Protein AF-G7GJ72-F1 (afdb_monomer_lite)

pLDDT: mean 89.03, std 11.93, range [41.81, 98.38]

Sequence (132 aa):
MGETSAFDDAIYLLYGNIWHQGTIYQATAYAVPFLVAYAAGDNTPQQQRRSIIELLAFIGIASSFEAPEGYYAGSWGSTNVGPNTRAAIATSADRLRPMADDPELRPVIDALLRLPDNPEQAATALSALVDD

Secondary structure (DSSP, 8-state):
-PPPPHHHHHHHHHHHHHEETTEE-HHHHHHHHHHHHHHT-TTS-HHHHHHHHHHHHHHHHHTTSEEGGG-SSEEESSSSHHHHHHHHHHHTHHHHGGGGGSTTTHHHHHHHHHTTT-HHHHHHHHHHHH--

O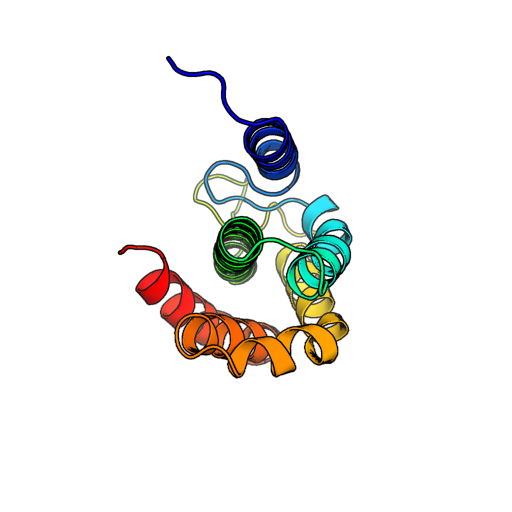rganism: NCBI:txid1075090

Foldseek 3Di:
DDDDPPLRVVCVVVCVQAPDPQEGEQCLLVCLLVLLVQLLDPPRDPVSNVVSLLSLLSLLLLLLDEDVCPPPHHYDDPPCSSQSNLVSLCVSLVSLVVVLVPVLSVQSSVLSNCCNPPSVVSSVSSCVSNVD

Structure (mmCIF, N/CA/C/O backbone):
data_AF-G7GJ72-F1
#
_entry.id   AF-G7GJ72-F1
#
loop_
_atom_site.group_PDB
_atom_site.id
_atom_site.type_symbol
_atom_site.label_atom_id
_atom_site.label_alt_id
_atom_site.label_comp_id
_atom_site.label_asym_id
_atom_site.label_entity_id
_atom_site.label_seq_id
_atom_site.pdbx_PDB_ins_code
_atom_site.Cartn_x
_atom_site.Cartn_y
_atom_site.Cartn_z
_atom_site.occupancy
_atom_site.B_iso_or_equiv
_atom_site.auth_seq_id
_atom_site.auth_comp_id
_atom_site.auth_asym_id
_atom_site.auth_atom_id
_atom_site.pdbx_PDB_model_num
ATOM 1 N N . MET A 1 1 ? 12.558 20.272 19.608 1.00 43.00 1 MET A N 1
ATOM 2 C CA . MET A 1 1 ? 12.100 19.067 18.891 1.00 43.00 1 MET A CA 1
ATOM 3 C C . MET A 1 1 ? 11.368 18.236 19.921 1.00 43.00 1 MET A C 1
ATOM 5 O O . MET A 1 1 ? 12.008 17.843 20.885 1.00 43.00 1 MET A O 1
ATOM 9 N N . GLY A 1 2 ? 10.038 18.161 19.835 1.00 49.31 2 GLY A N 1
ATOM 10 C CA . GLY A 1 2 ? 9.248 17.361 20.778 1.00 49.31 2 GLY A CA 1
ATOM 11 C C . GLY A 1 2 ? 9.538 15.877 20.574 1.00 49.31 2 GLY A C 1
ATOM 12 O O . GLY A 1 2 ? 9.892 15.494 19.461 1.00 49.31 2 GLY A O 1
ATOM 13 N N . GLU A 1 3 ? 9.436 15.080 21.636 1.00 51.03 3 GLU A N 1
ATOM 14 C CA . GLU A 1 3 ? 9.515 13.618 21.544 1.00 51.03 3 GLU A CA 1
ATOM 15 C C . GLU A 1 3 ? 8.489 13.129 20.516 1.00 51.03 3 GLU A C 1
ATOM 17 O O . GLU A 1 3 ? 7.287 13.352 20.685 1.00 51.03 3 GLU A O 1
ATOM 22 N N . THR A 1 4 ? 8.955 12.506 19.432 1.00 62.97 4 THR A N 1
ATOM 23 C CA . THR A 1 4 ? 8.082 11.718 18.563 1.00 62.97 4 THR A CA 1
ATOM 24 C C . THR A 1 4 ? 7.504 10.572 19.384 1.00 62.97 4 THR A C 1
ATOM 26 O O . THR A 1 4 ? 8.164 10.030 20.274 1.00 62.97 4 THR A O 1
ATOM 29 N N . SER A 1 5 ? 6.247 10.208 19.131 1.00 82.44 5 SER A N 1
ATOM 30 C CA . SER A 1 5 ? 5.680 9.055 19.821 1.00 82.44 5 SER A CA 1
ATOM 31 C C . SER A 1 5 ? 6.404 7.776 19.383 1.00 82.44 5 SER A C 1
ATOM 33 O O . SER A 1 5 ? 6.926 7.692 18.272 1.00 82.44 5 SER A O 1
ATOM 35 N N . ALA A 1 6 ? 6.378 6.733 20.218 1.00 85.31 6 ALA A N 1
ATOM 36 C CA . ALA A 1 6 ? 6.926 5.425 19.841 1.00 85.31 6 ALA A CA 1
ATOM 37 C C . ALA A 1 6 ? 6.303 4.868 18.541 1.00 85.31 6 ALA A C 1
ATOM 39 O O . ALA A 1 6 ? 6.930 4.068 17.851 1.00 85.31 6 ALA A O 1
ATOM 40 N N . PHE A 1 7 ? 5.078 5.291 18.203 1.00 85.06 7 PHE A N 1
ATOM 41 C CA . PHE A 1 7 ? 4.452 4.985 16.919 1.00 85.06 7 PHE A CA 1
ATOM 42 C C . PHE A 1 7 ? 5.140 5.728 15.775 1.00 85.06 7 PHE A C 1
ATOM 44 O O . PHE A 1 7 ? 5.520 5.092 14.801 1.00 85.06 7 PHE A O 1
ATOM 51 N N . ASP A 1 8 ? 5.342 7.039 15.904 1.00 82.69 8 ASP A N 1
ATOM 52 C CA . ASP A 1 8 ? 5.968 7.851 14.858 1.00 82.69 8 ASP A CA 1
ATOM 53 C C . ASP A 1 8 ? 7.390 7.362 14.551 1.00 82.69 8 ASP A C 1
ATOM 55 O O . ASP A 1 8 ? 7.756 7.229 13.386 1.00 82.69 8 ASP A O 1
ATOM 59 N N . ASP A 1 9 ? 8.160 6.997 15.582 1.00 85.38 9 ASP A N 1
ATOM 60 C CA . ASP A 1 9 ? 9.494 6.413 15.416 1.00 85.38 9 ASP A CA 1
ATOM 61 C C . ASP A 1 9 ? 9.432 5.037 14.729 1.00 85.38 9 ASP A C 1
ATOM 63 O O . ASP A 1 9 ? 10.212 4.753 13.816 1.00 85.38 9 ASP A O 1
ATOM 67 N N . ALA A 1 10 ? 8.493 4.172 15.131 1.00 85.56 10 ALA A N 1
ATOM 68 C CA . ALA A 1 10 ? 8.315 2.858 14.514 1.00 85.56 10 ALA A CA 1
ATOM 69 C C . ALA A 1 10 ? 7.895 2.970 13.043 1.00 85.56 10 ALA A C 1
ATOM 71 O O . ALA A 1 10 ? 8.400 2.229 12.199 1.00 85.56 10 ALA A O 1
ATOM 72 N N . ILE A 1 11 ? 7.004 3.911 12.730 1.00 82.69 11 ILE A N 1
ATOM 73 C CA . ILE A 1 11 ? 6.580 4.216 11.367 1.00 82.69 11 ILE A CA 1
ATOM 74 C C . ILE A 1 11 ? 7.741 4.772 10.561 1.00 82.69 11 ILE A C 1
ATOM 76 O O . ILE A 1 11 ? 7.996 4.259 9.479 1.00 82.69 11 ILE A O 1
ATOM 80 N N . TYR A 1 12 ? 8.494 5.734 11.089 1.00 82.19 12 TYR A N 1
ATOM 81 C CA . TYR A 1 12 ? 9.667 6.290 10.420 1.00 82.19 12 TYR A CA 1
ATOM 82 C C . TYR A 1 12 ? 10.702 5.205 10.078 1.00 82.19 12 TYR A C 1
ATOM 84 O O . TYR A 1 12 ? 11.187 5.126 8.945 1.00 82.19 12 TYR A O 1
ATOM 92 N N . LEU A 1 13 ? 11.000 4.318 11.033 1.00 84.81 13 LEU A N 1
ATOM 93 C CA . LEU A 1 13 ? 11.920 3.199 10.829 1.00 84.81 13 LEU A CA 1
ATOM 94 C C . LEU A 1 13 ? 11.375 2.173 9.830 1.00 84.81 13 LEU A C 1
ATOM 96 O O . LEU A 1 13 ? 12.129 1.683 8.988 1.00 84.81 13 LEU A O 1
ATOM 100 N N . LEU A 1 14 ? 10.083 1.841 9.896 1.00 82.44 14 LEU A N 1
ATOM 101 C CA . LEU A 1 14 ? 9.453 0.920 8.952 1.00 82.44 14 LEU A CA 1
ATOM 102 C C . LEU A 1 14 ? 9.449 1.504 7.537 1.00 82.44 14 LEU A C 1
ATOM 104 O O . LEU A 1 14 ? 9.878 0.811 6.615 1.00 82.44 14 LEU A O 1
ATOM 108 N N . TYR A 1 15 ? 9.040 2.772 7.387 1.00 80.19 15 TYR A N 1
ATOM 109 C CA . TYR A 1 15 ? 9.071 3.530 6.134 1.00 80.19 15 TYR A CA 1
ATOM 110 C C . TYR A 1 15 ? 10.444 3.384 5.491 1.00 80.19 15 TYR A C 1
ATOM 112 O O . TYR A 1 15 ? 10.533 2.799 4.420 1.00 80.19 15 TYR A O 1
ATOM 120 N N . GLY A 1 16 ? 11.522 3.762 6.186 1.00 77.94 16 GLY A N 1
ATOM 121 C CA . GLY A 1 16 ? 12.877 3.734 5.626 1.00 77.94 16 GLY A CA 1
ATOM 122 C C . GLY A 1 16 ? 13.350 2.375 5.086 1.00 77.94 16 GLY A C 1
ATOM 123 O O . GLY A 1 16 ? 14.265 2.344 4.267 1.00 77.94 16 GLY A O 1
ATOM 124 N N . ASN A 1 17 ? 12.728 1.262 5.494 1.00 80.38 17 ASN A N 1
ATOM 125 C CA . ASN A 1 17 ? 13.078 -0.088 5.039 1.00 80.38 17 ASN A CA 1
ATOM 126 C C . ASN A 1 17 ? 12.198 -0.627 3.895 1.00 80.38 17 ASN A C 1
ATOM 128 O O . ASN A 1 17 ? 12.598 -1.581 3.225 1.00 80.38 17 ASN A O 1
ATOM 132 N N . ILE A 1 18 ? 11.010 -0.059 3.664 1.00 85.38 18 ILE A N 1
ATOM 133 C CA . ILE A 1 18 ? 10.071 -0.531 2.626 1.00 85.38 18 ILE A CA 1
ATOM 134 C C . ILE A 1 18 ? 9.766 0.532 1.566 1.00 85.38 18 ILE A C 1
ATOM 136 O O . ILE A 1 18 ? 9.454 0.195 0.431 1.00 85.38 18 ILE A O 1
ATOM 140 N N . TRP A 1 19 ? 9.908 1.810 1.901 1.00 84.56 19 TRP A N 1
ATOM 141 C CA . TRP A 1 19 ? 9.694 2.943 1.014 1.00 84.56 19 TRP A CA 1
ATOM 142 C C . TRP A 1 19 ? 10.679 4.062 1.371 1.00 84.56 19 TRP A C 1
ATOM 144 O O . TRP A 1 19 ? 10.620 4.643 2.451 1.00 84.56 19 TRP A O 1
ATOM 154 N N . HIS A 1 20 ? 11.603 4.389 0.472 1.00 80.25 20 HIS A N 1
ATOM 155 C CA . HIS A 1 20 ? 12.585 5.444 0.721 1.00 80.25 20 HIS A CA 1
ATOM 156 C C . HIS A 1 20 ? 12.676 6.384 -0.475 1.00 80.25 20 HIS A C 1
ATOM 158 O O . HIS A 1 20 ? 13.012 5.952 -1.577 1.00 80.25 20 HIS A O 1
ATOM 164 N N . GLN A 1 21 ? 12.387 7.671 -0.244 1.00 79.31 21 GLN A N 1
ATOM 165 C CA . GLN A 1 21 ? 12.404 8.730 -1.266 1.00 79.31 21 GLN A CA 1
ATOM 166 C C . GLN A 1 21 ? 11.577 8.374 -2.514 1.00 79.31 21 GLN A C 1
ATOM 168 O O . GLN A 1 21 ? 11.999 8.601 -3.645 1.00 79.31 21 GLN A O 1
ATOM 173 N N . GLY A 1 22 ? 10.399 7.778 -2.305 1.00 82.50 22 GLY A N 1
ATOM 174 C CA . GLY A 1 22 ? 9.507 7.373 -3.391 1.00 82.50 22 GLY A CA 1
ATOM 175 C C . GLY A 1 22 ? 9.773 5.980 -3.965 1.00 82.50 22 GLY A C 1
ATOM 176 O O . GLY A 1 22 ? 8.950 5.497 -4.739 1.00 82.50 22 GLY A O 1
ATOM 177 N N . THR A 1 23 ? 10.870 5.315 -3.593 1.00 88.38 23 THR A N 1
ATOM 178 C CA . THR A 1 23 ? 11.221 3.987 -4.117 1.00 88.38 23 THR A CA 1
ATOM 179 C C . THR A 1 23 ? 10.791 2.870 -3.166 1.00 88.38 23 THR A C 1
ATOM 181 O O . THR A 1 23 ? 11.127 2.916 -1.982 1.00 88.38 23 THR A O 1
ATOM 184 N N . ILE A 1 24 ? 10.102 1.842 -3.678 1.00 92.75 24 ILE A N 1
ATOM 185 C CA . ILE A 1 24 ? 9.754 0.619 -2.931 1.00 92.75 24 ILE A CA 1
ATOM 186 C C . ILE A 1 24 ? 10.695 -0.548 -3.246 1.00 92.75 24 ILE A C 1
ATOM 188 O O . ILE A 1 24 ? 11.177 -0.696 -4.371 1.00 92.75 24 ILE A O 1
ATOM 192 N N . TYR A 1 25 ? 10.896 -1.427 -2.261 1.00 90.00 25 TYR A N 1
ATOM 193 C CA . TYR A 1 25 ? 11.810 -2.578 -2.345 1.00 90.00 25 TYR A CA 1
ATOM 194 C C . TYR A 1 25 ? 11.082 -3.922 -2.223 1.00 90.00 25 TYR A C 1
ATOM 196 O O . TYR A 1 25 ? 9.901 -3.977 -1.888 1.00 90.00 25 TYR A O 1
ATOM 204 N N . GLN A 1 26 ? 11.789 -5.036 -2.441 1.00 90.38 26 GLN A N 1
ATOM 205 C CA . GLN A 1 26 ? 11.214 -6.390 -2.364 1.00 90.38 26 GLN A CA 1
ATOM 206 C C . GLN A 1 26 ? 10.488 -6.685 -1.038 1.00 90.38 26 GLN A C 1
ATOM 208 O O . GLN A 1 26 ? 9.470 -7.374 -1.043 1.00 90.38 26 GLN A O 1
ATOM 213 N N . ALA A 1 27 ? 10.966 -6.136 0.085 1.00 91.44 27 ALA A N 1
ATOM 214 C CA . ALA A 1 27 ? 10.342 -6.305 1.399 1.00 91.44 27 ALA A CA 1
ATOM 215 C C . ALA A 1 27 ? 8.921 -5.705 1.487 1.00 91.44 27 ALA A C 1
ATOM 217 O O . ALA A 1 27 ? 8.101 -6.179 2.271 1.00 91.44 27 ALA A O 1
ATOM 218 N N . THR A 1 28 ? 8.603 -4.710 0.654 1.00 94.44 28 THR A N 1
ATOM 219 C CA . THR A 1 28 ? 7.327 -3.972 0.680 1.00 94.44 28 THR A CA 1
ATOM 220 C C . THR A 1 28 ? 6.127 -4.881 0.483 1.00 94.44 28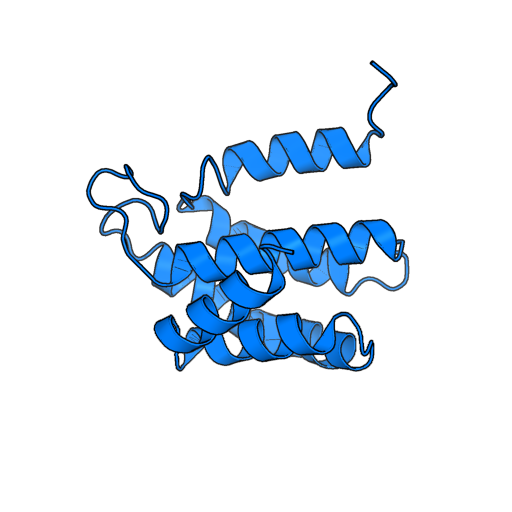 THR A C 1
ATOM 222 O O . THR A 1 28 ? 5.169 -4.805 1.247 1.00 94.44 28 THR A O 1
ATOM 225 N N . ALA A 1 29 ? 6.194 -5.797 -0.488 1.00 95.12 29 ALA A N 1
ATOM 226 C CA . ALA A 1 29 ? 5.098 -6.720 -0.772 1.00 95.12 29 ALA A CA 1
ATOM 227 C C . ALA A 1 29 ? 4.752 -7.602 0.442 1.00 95.12 29 ALA A C 1
ATOM 229 O O . ALA A 1 29 ? 3.589 -7.934 0.652 1.00 95.12 29 ALA A O 1
ATOM 230 N N . TYR A 1 30 ? 5.741 -7.933 1.277 1.00 94.31 30 TYR A N 1
ATOM 231 C CA . TYR A 1 30 ? 5.536 -8.707 2.503 1.00 94.31 30 TYR A CA 1
ATOM 232 C C . TYR A 1 30 ? 5.009 -7.858 3.667 1.00 94.31 30 TYR A C 1
ATOM 234 O O . TYR A 1 30 ? 4.322 -8.381 4.542 1.00 94.31 30 TYR A O 1
ATOM 242 N N . ALA A 1 31 ? 5.299 -6.554 3.677 1.00 95.62 31 ALA A N 1
ATOM 243 C CA . ALA A 1 31 ? 4.800 -5.627 4.690 1.00 95.62 31 ALA A CA 1
ATOM 244 C C . ALA A 1 31 ? 3.338 -5.212 4.449 1.00 95.62 31 ALA A C 1
ATOM 246 O O . ALA A 1 31 ? 2.601 -5.003 5.411 1.00 95.62 31 ALA A O 1
ATOM 247 N N . VAL A 1 32 ? 2.893 -5.131 3.187 1.00 97.44 32 VAL A N 1
ATOM 248 C CA . VAL A 1 32 ? 1.540 -4.664 2.822 1.00 97.44 32 VAL A CA 1
ATOM 249 C C . VAL A 1 32 ? 0.416 -5.380 3.591 1.00 97.44 32 VAL A C 1
ATOM 251 O O . VAL A 1 32 ? -0.403 -4.680 4.187 1.00 97.44 32 VAL A O 1
ATOM 254 N N . PRO A 1 33 ? 0.352 -6.725 3.671 1.00 98.12 33 PRO A N 1
ATOM 255 C CA . PRO A 1 33 ? -0.738 -7.389 4.387 1.00 98.12 33 PRO A CA 1
ATOM 256 C C . PRO A 1 33 ? -0.761 -7.062 5.885 1.00 98.12 33 PRO A C 1
ATOM 258 O O . PRO A 1 33 ? -1.837 -6.948 6.471 1.00 98.12 33 PRO A O 1
ATOM 261 N N . PHE A 1 34 ? 0.412 -6.877 6.503 1.00 96.06 34 PHE A N 1
ATOM 262 C CA . PHE A 1 34 ? 0.523 -6.457 7.901 1.00 96.06 34 PHE A CA 1
ATOM 263 C C . PHE A 1 34 ? 0.003 -5.029 8.097 1.00 96.06 34 PHE A C 1
ATOM 265 O O . PHE A 1 34 ? -0.808 -4.800 8.992 1.00 96.06 34 PHE A O 1
ATOM 272 N N . LEU A 1 35 ? 0.408 -4.092 7.234 1.00 96.56 35 LEU A N 1
ATOM 273 C CA . LEU A 1 35 ? -0.055 -2.702 7.267 1.00 96.56 35 LEU A CA 1
ATOM 274 C C . LEU A 1 35 ? -1.580 -2.621 7.122 1.00 96.56 35 LEU A C 1
ATOM 276 O O . LEU A 1 35 ? -2.246 -1.962 7.918 1.00 96.56 35 LEU A O 1
ATOM 280 N N . VAL A 1 36 ? -2.152 -3.354 6.161 1.00 98.38 36 VAL A N 1
ATOM 281 C CA . VAL A 1 36 ? -3.608 -3.401 5.974 1.00 98.38 36 VAL A CA 1
ATOM 282 C C . VAL A 1 36 ? -4.306 -4.014 7.188 1.00 98.38 36 VAL A C 1
ATOM 284 O O . VAL A 1 36 ? -5.317 -3.484 7.643 1.00 98.38 36 VAL A O 1
ATOM 287 N N . ALA A 1 37 ? -3.783 -5.115 7.737 1.00 97.88 37 ALA A N 1
ATOM 288 C CA . ALA A 1 37 ? -4.359 -5.740 8.925 1.00 97.88 37 ALA A CA 1
ATOM 289 C C . ALA A 1 37 ? -4.315 -4.811 10.147 1.00 97.88 37 ALA A C 1
ATOM 291 O O . ALA A 1 37 ? -5.274 -4.773 10.915 1.00 97.88 37 ALA A O 1
ATOM 292 N N . TYR A 1 38 ? -3.237 -4.041 10.304 1.00 96.50 38 TYR A N 1
ATOM 293 C CA . TYR A 1 38 ? -3.120 -3.041 11.355 1.00 96.50 38 TYR A CA 1
ATOM 294 C C . TYR A 1 38 ? -4.130 -1.902 11.161 1.00 96.50 38 TYR A C 1
ATOM 296 O O . TYR A 1 38 ? -4.855 -1.570 12.095 1.00 96.50 38 TYR A O 1
ATOM 304 N N . ALA A 1 39 ? -4.256 -1.340 9.955 1.00 97.00 39 ALA A N 1
ATOM 305 C CA . ALA A 1 39 ? -5.234 -0.284 9.670 1.00 97.00 39 ALA A CA 1
ATOM 306 C C . ALA A 1 39 ? -6.686 -0.739 9.909 1.00 97.00 39 ALA A C 1
ATOM 308 O O . ALA A 1 39 ? -7.489 0.013 10.466 1.00 97.00 39 ALA A O 1
ATOM 309 N N . ALA A 1 40 ? -7.001 -1.985 9.549 1.00 97.31 40 ALA A N 1
ATOM 310 C CA . ALA A 1 40 ? -8.321 -2.587 9.728 1.00 97.31 40 ALA A CA 1
ATOM 311 C C . ALA A 1 40 ? -8.627 -3.015 11.178 1.00 97.31 40 ALA A C 1
ATOM 313 O O . ALA A 1 40 ? -9.736 -3.461 11.455 1.00 97.31 40 ALA A O 1
ATOM 314 N N . GLY A 1 41 ? -7.667 -2.922 12.103 1.00 96.44 41 GLY A N 1
ATOM 315 C CA . GLY A 1 41 ? -7.875 -3.293 13.500 1.00 96.44 41 GLY A CA 1
ATOM 316 C C . GLY A 1 41 ? -8.836 -2.347 14.228 1.00 96.44 41 GLY A C 1
ATOM 317 O O . GLY A 1 41 ? -8.685 -1.124 14.162 1.00 96.44 41 GLY A O 1
ATOM 318 N N . ASP A 1 42 ? -9.775 -2.911 14.994 1.00 91.50 42 ASP A N 1
ATOM 319 C CA . ASP A 1 42 ? -10.748 -2.146 15.796 1.00 91.50 42 ASP A CA 1
ATOM 320 C C . ASP A 1 42 ? -10.072 -1.264 16.858 1.00 91.50 42 ASP A C 1
ATOM 322 O O . ASP A 1 42 ? -10.547 -0.178 17.183 1.00 91.50 42 ASP A O 1
ATOM 326 N N . ASN A 1 43 ? -8.925 -1.714 17.375 1.00 92.69 43 ASN A N 1
ATOM 327 C CA . ASN A 1 43 ? -8.154 -1.003 18.396 1.00 92.69 43 ASN A CA 1
ATOM 328 C C . ASN A 1 43 ? -7.160 0.011 17.815 1.00 92.69 43 ASN A C 1
ATOM 330 O O . ASN A 1 43 ? -6.416 0.625 18.579 1.00 92.69 43 ASN A O 1
ATOM 334 N N . THR A 1 44 ? -7.114 0.181 16.492 1.00 93.69 44 THR A N 1
ATOM 335 C CA . THR A 1 44 ? -6.204 1.131 15.851 1.00 93.69 44 THR A CA 1
ATOM 336 C C . THR A 1 44 ? -6.784 2.543 15.963 1.00 93.69 44 THR A C 1
ATOM 338 O O . THR A 1 44 ? -7.867 2.804 15.425 1.00 93.69 44 THR A O 1
ATOM 341 N N . PRO A 1 45 ? -6.100 3.478 16.649 1.00 94.31 45 PRO A N 1
ATOM 342 C CA . PRO A 1 45 ? -6.512 4.875 16.723 1.00 94.31 45 PRO A CA 1
ATOM 343 C C . PRO A 1 45 ? -6.691 5.485 15.330 1.00 94.31 45 PRO A C 1
ATOM 345 O O . PRO A 1 45 ? -5.879 5.247 14.436 1.00 94.31 45 PRO A O 1
ATOM 348 N N . GLN A 1 46 ? -7.709 6.335 15.158 1.00 91.25 46 GLN A N 1
ATOM 349 C CA . GLN A 1 46 ? -8.052 6.923 13.8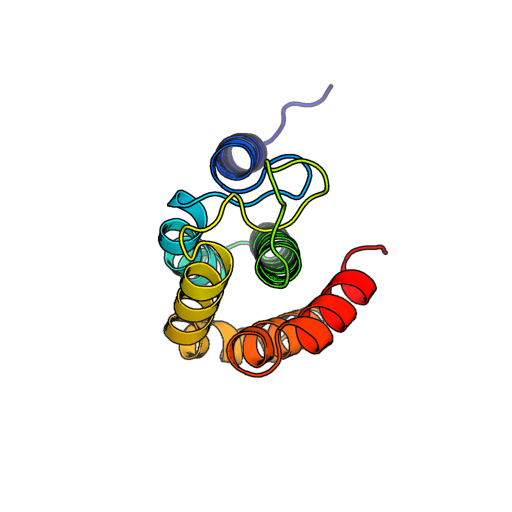55 1.00 91.25 46 GLN A CA 1
ATOM 350 C C . GLN A 1 46 ? -6.863 7.628 13.182 1.00 91.25 46 GLN A C 1
ATOM 352 O O . GLN A 1 46 ? -6.650 7.462 11.986 1.00 91.25 46 GLN A O 1
ATOM 357 N N . GLN A 1 47 ? -6.057 8.369 13.949 1.00 91.00 47 GLN A N 1
ATOM 358 C CA . GLN A 1 47 ? -4.881 9.062 13.412 1.00 91.00 47 GLN A CA 1
ATOM 359 C C . GLN A 1 47 ? -3.825 8.081 12.886 1.00 91.00 47 GLN A C 1
ATOM 361 O O . GLN A 1 47 ? -3.300 8.279 11.799 1.00 91.00 47 GLN A O 1
ATOM 366 N N . GLN A 1 48 ? -3.578 6.982 13.606 1.00 93.12 48 GLN A N 1
ATOM 367 C CA . GLN A 1 48 ? -2.637 5.944 13.178 1.00 93.12 48 GLN A CA 1
ATOM 368 C C . GLN A 1 48 ? -3.157 5.210 11.940 1.00 93.12 48 GLN A C 1
ATOM 370 O O . GLN A 1 48 ? -2.399 4.967 11.006 1.00 93.12 48 GLN A O 1
ATOM 375 N N . ARG A 1 49 ? -4.464 4.914 11.888 1.00 94.88 49 ARG A N 1
ATOM 376 C CA . ARG A 1 49 ? -5.114 4.345 10.699 1.00 94.88 49 ARG A CA 1
ATOM 377 C C . ARG A 1 49 ? -4.896 5.236 9.478 1.00 94.88 49 ARG A C 1
ATOM 379 O O . ARG A 1 49 ? -4.447 4.728 8.457 1.00 94.88 49 ARG A O 1
ATOM 386 N N . ARG A 1 50 ? -5.154 6.545 9.594 1.00 92.81 50 ARG A N 1
ATOM 387 C CA . ARG A 1 50 ? -4.924 7.516 8.510 1.00 92.81 50 ARG A CA 1
ATOM 388 C C . ARG A 1 50 ? -3.470 7.486 8.028 1.00 92.81 50 ARG A C 1
ATOM 390 O O . ARG A 1 50 ? -3.261 7.281 6.839 1.00 92.81 50 ARG A O 1
ATOM 397 N N . SER A 1 51 ? -2.490 7.553 8.933 1.00 91.06 51 SER A N 1
ATOM 398 C CA . SER A 1 51 ? -1.064 7.486 8.568 1.00 91.06 51 SER A CA 1
ATOM 399 C C . SER A 1 51 ? -0.682 6.188 7.845 1.00 91.06 51 SER A C 1
ATOM 401 O O . SER A 1 51 ? 0.121 6.199 6.918 1.00 91.06 51 SER A O 1
ATOM 403 N N . ILE A 1 52 ? -1.269 5.049 8.225 1.00 94.94 52 ILE A N 1
ATOM 404 C CA . ILE A 1 52 ? -1.023 3.778 7.528 1.00 94.94 52 ILE A CA 1
ATOM 405 C C . ILE A 1 52 ? -1.690 3.738 6.149 1.00 94.94 52 ILE A C 1
ATOM 407 O O . ILE A 1 52 ? -1.106 3.203 5.207 1.00 94.94 52 ILE A O 1
ATOM 411 N N . ILE A 1 53 ? -2.900 4.282 6.004 1.00 96.12 53 ILE A N 1
ATOM 412 C CA . ILE A 1 53 ? -3.568 4.372 4.698 1.00 96.12 53 ILE A CA 1
ATOM 413 C C . ILE A 1 53 ? -2.795 5.301 3.754 1.00 96.12 53 ILE A C 1
ATOM 415 O O . ILE A 1 53 ? -2.633 4.978 2.579 1.00 96.12 53 ILE A O 1
ATOM 419 N N . GLU A 1 54 ? -2.249 6.394 4.276 1.00 92.88 54 GLU A N 1
ATOM 420 C CA . GLU A 1 54 ? -1.373 7.305 3.542 1.00 92.88 54 GLU A CA 1
ATOM 421 C C . GLU A 1 54 ? -0.071 6.613 3.091 1.00 92.88 54 GLU A C 1
ATOM 423 O O . GLU A 1 54 ? 0.283 6.668 1.913 1.00 92.88 54 GLU A O 1
ATOM 428 N N . LEU A 1 55 ? 0.594 5.846 3.970 1.00 93.00 55 LEU A N 1
ATOM 429 C CA . LEU A 1 55 ? 1.724 4.985 3.578 1.00 93.00 55 LEU A CA 1
ATOM 430 C C . LEU A 1 55 ? 1.348 4.051 2.420 1.00 93.00 55 LEU A C 1
ATOM 432 O O . LEU A 1 55 ? 2.083 3.925 1.438 1.00 93.00 55 LEU A O 1
ATOM 436 N N . LEU A 1 56 ? 0.207 3.368 2.537 1.00 96.50 56 LEU A N 1
ATOM 437 C CA . LEU A 1 56 ? -0.267 2.441 1.512 1.00 96.50 56 LEU A CA 1
ATOM 438 C C . LEU A 1 56 ? -0.531 3.158 0.182 1.00 96.50 56 LEU A C 1
ATOM 440 O O . LEU A 1 56 ? -0.256 2.574 -0.866 1.00 96.50 56 LEU A O 1
ATOM 444 N N . ALA A 1 57 ? -0.994 4.411 0.205 1.00 96.00 57 ALA A N 1
ATOM 445 C CA . ALA A 1 57 ? -1.147 5.236 -0.990 1.00 96.00 57 ALA A CA 1
ATOM 446 C C . ALA A 1 57 ? 0.204 5.509 -1.671 1.00 96.00 57 ALA A C 1
ATOM 448 O O . ALA A 1 57 ? 0.342 5.232 -2.864 1.00 96.00 57 ALA A O 1
ATOM 449 N N . PHE A 1 58 ? 1.228 5.939 -0.924 1.00 94.06 58 PHE A N 1
ATOM 450 C CA . PHE A 1 58 ? 2.578 6.149 -1.469 1.00 94.06 58 PHE A CA 1
ATOM 451 C C . PHE A 1 58 ? 3.206 4.863 -2.024 1.00 94.06 58 PHE A C 1
ATOM 453 O O . PHE A 1 58 ? 3.809 4.877 -3.100 1.00 94.06 58 PHE A O 1
ATOM 460 N N . ILE A 1 59 ? 3.024 3.733 -1.333 1.00 95.25 59 ILE A N 1
ATOM 461 C CA . ILE A 1 59 ? 3.428 2.407 -1.824 1.00 95.25 59 ILE A CA 1
ATOM 462 C C . ILE A 1 59 ? 2.678 2.062 -3.117 1.00 95.25 59 ILE A C 1
ATOM 464 O O . ILE A 1 59 ? 3.276 1.553 -4.065 1.00 95.25 59 ILE A O 1
ATOM 468 N N . GLY A 1 60 ? 1.379 2.352 -3.167 1.00 96.00 60 GLY A N 1
ATOM 469 C CA . GLY A 1 60 ? 0.527 2.150 -4.330 1.00 96.00 60 GLY A CA 1
ATOM 470 C C . GLY A 1 60 ? 1.020 2.913 -5.557 1.00 96.00 60 GLY A C 1
ATOM 471 O O . GLY A 1 60 ? 1.221 2.301 -6.607 1.00 96.00 60 GLY A O 1
ATOM 472 N N . ILE A 1 61 ? 1.303 4.210 -5.400 1.00 94.75 61 ILE A N 1
ATOM 473 C CA . ILE A 1 61 ? 1.882 5.071 -6.443 1.00 94.75 61 ILE A CA 1
ATOM 474 C C . ILE A 1 61 ? 3.202 4.479 -6.939 1.00 94.75 61 ILE A C 1
ATOM 476 O O . ILE A 1 61 ? 3.342 4.195 -8.130 1.00 94.75 61 ILE A O 1
ATOM 480 N N . ALA A 1 62 ? 4.140 4.210 -6.026 1.00 93.19 62 ALA A N 1
ATOM 481 C CA . ALA A 1 62 ? 5.452 3.662 -6.362 1.00 93.19 62 ALA A CA 1
ATOM 482 C C . ALA A 1 62 ? 5.372 2.271 -7.011 1.00 93.19 62 ALA A C 1
ATOM 484 O O . ALA A 1 62 ? 6.245 1.882 -7.780 1.00 93.19 62 ALA A O 1
ATOM 485 N N . SER A 1 63 ? 4.314 1.504 -6.741 1.00 94.25 63 SER A N 1
ATOM 486 C CA . SER A 1 63 ? 4.122 0.205 -7.378 1.00 94.25 63 SER A CA 1
ATOM 487 C C . SER A 1 63 ? 3.742 0.304 -8.855 1.00 94.25 63 SER A C 1
ATOM 489 O O . SER A 1 63 ? 3.828 -0.711 -9.535 1.00 94.25 63 SER A O 1
ATOM 491 N N . SER A 1 64 ? 3.300 1.461 -9.362 1.00 92.31 64 SER A N 1
ATOM 492 C CA . SER A 1 64 ? 2.729 1.590 -10.713 1.00 92.31 64 SER A CA 1
ATOM 493 C C . SER A 1 64 ? 3.751 1.760 -11.840 1.00 92.31 64 SER A C 1
ATOM 495 O O . SER A 1 64 ? 3.411 1.497 -12.991 1.00 92.31 64 SER A O 1
ATOM 497 N N . PHE A 1 65 ? 4.997 2.116 -11.525 1.00 88.62 65 PHE A N 1
ATOM 498 C CA . PHE A 1 65 ? 6.074 2.278 -12.501 1.00 88.62 65 PHE A CA 1
ATOM 499 C C . PHE A 1 65 ? 7.398 1.723 -11.973 1.00 88.62 65 PHE A C 1
ATOM 501 O O . PHE A 1 65 ? 7.635 1.637 -10.766 1.00 88.62 65 PHE A O 1
ATOM 508 N N . GLU A 1 66 ? 8.267 1.313 -12.893 1.00 85.31 66 GLU A N 1
ATOM 509 C CA . GLU A 1 66 ? 9.616 0.865 -12.556 1.00 85.31 66 GLU A CA 1
ATOM 510 C C . GLU A 1 66 ? 10.549 2.063 -12.403 1.00 85.31 66 GLU A C 1
ATOM 512 O O . GLU A 1 66 ? 10.450 3.032 -13.153 1.00 85.31 66 GLU A O 1
ATOM 517 N N . ALA A 1 67 ? 11.4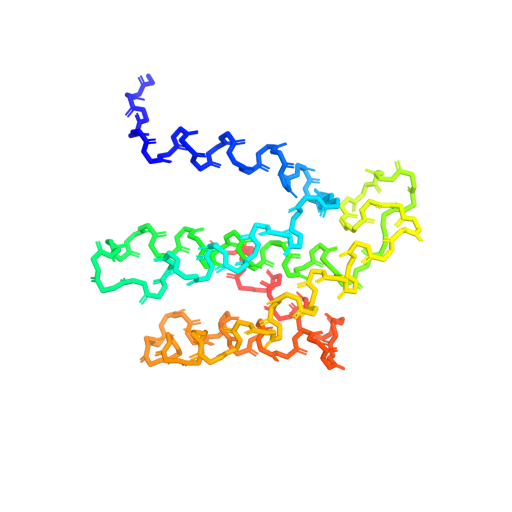76 1.963 -11.453 1.00 78.94 67 ALA A N 1
ATOM 518 C CA . ALA A 1 67 ? 12.572 2.901 -11.281 1.00 78.94 67 ALA A CA 1
ATOM 519 C C . ALA A 1 67 ? 13.848 2.255 -11.853 1.00 78.94 67 ALA A C 1
ATOM 521 O O . ALA A 1 67 ? 14.467 1.429 -11.164 1.00 78.94 67 ALA A O 1
ATOM 522 N N . PRO A 1 68 ? 14.251 2.549 -13.106 1.00 66.25 68 PRO A N 1
ATOM 523 C CA . PRO A 1 68 ? 15.480 2.003 -13.667 1.00 66.25 68 PRO A CA 1
ATOM 524 C C . PRO A 1 68 ? 16.656 2.486 -12.815 1.00 66.25 68 PRO A C 1
ATOM 526 O O . PRO A 1 68 ? 16.807 3.682 -12.588 1.00 66.25 68 PRO A O 1
ATOM 529 N N . GLU A 1 69 ? 17.444 1.550 -12.279 1.00 67.81 69 GLU A N 1
ATOM 530 C CA . GLU A 1 69 ? 18.558 1.836 -11.351 1.00 67.81 69 GLU A CA 1
ATOM 531 C C . GLU A 1 69 ? 18.137 2.495 -10.016 1.00 67.81 69 GLU A C 1
ATOM 533 O O . GLU A 1 69 ? 18.988 2.889 -9.224 1.00 67.81 69 GLU A O 1
ATOM 538 N N . GLY A 1 70 ? 16.823 2.578 -9.758 1.00 61.38 70 GLY A N 1
ATOM 539 C CA . GLY A 1 70 ? 16.175 3.098 -8.550 1.00 61.38 70 GLY A CA 1
ATOM 540 C C . GLY A 1 70 ? 16.420 4.548 -8.187 1.00 61.38 70 GLY A C 1
ATOM 541 O O . GLY A 1 70 ? 16.221 4.944 -7.037 1.00 61.38 70 GLY A O 1
ATOM 542 N N . TYR A 1 71 ? 16.787 5.336 -9.181 1.00 58.19 71 TYR A N 1
ATOM 543 C CA . TYR A 1 71 ? 16.618 6.774 -9.144 1.00 58.19 71 TYR A CA 1
ATOM 544 C C . TYR A 1 71 ? 15.194 7.085 -9.656 1.00 58.19 71 TYR A C 1
ATOM 546 O O . TYR A 1 71 ? 14.691 6.360 -10.510 1.00 58.19 71 TYR A O 1
ATOM 554 N N . TYR A 1 72 ? 14.544 8.138 -9.137 1.00 60.53 72 TYR A N 1
ATOM 555 C CA . TYR A 1 72 ? 13.244 8.693 -9.595 1.00 60.53 72 TYR A CA 1
ATOM 556 C C . TYR A 1 72 ? 11.920 8.189 -8.985 1.00 60.53 72 TYR A C 1
ATOM 558 O O . TYR A 1 72 ? 10.875 8.479 -9.563 1.00 60.53 72 TYR A O 1
ATOM 566 N N . ALA A 1 73 ? 11.923 7.557 -7.804 1.00 75.50 73 ALA A N 1
ATOM 567 C CA . ALA A 1 73 ? 10.726 6.928 -7.221 1.00 75.50 73 ALA A CA 1
ATOM 568 C C . ALA A 1 73 ? 10.209 5.754 -8.080 1.00 75.50 73 ALA A 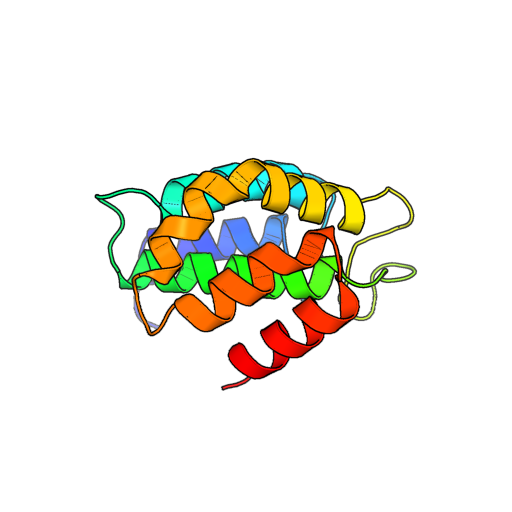C 1
ATOM 570 O O . ALA A 1 73 ? 10.637 5.576 -9.215 1.00 75.50 73 ALA A O 1
ATOM 571 N N . GLY A 1 74 ? 9.337 4.904 -7.533 1.00 86.88 74 GLY A N 1
ATOM 572 C CA . GLY A 1 74 ? 8.828 3.710 -8.223 1.00 86.88 74 GLY A CA 1
ATOM 573 C C . GLY A 1 74 ? 9.322 2.397 -7.613 1.00 86.88 74 GLY A C 1
ATOM 574 O O . GLY A 1 74 ? 9.813 2.352 -6.486 1.00 86.88 74 GLY A O 1
ATOM 575 N N . SER A 1 75 ? 9.195 1.284 -8.330 1.00 89.19 75 SER A N 1
ATOM 576 C CA . SER A 1 75 ? 9.629 -0.018 -7.816 1.00 89.19 75 SER A CA 1
ATOM 577 C C . SER A 1 75 ? 11.076 -0.340 -8.194 1.00 89.19 75 SER A C 1
ATOM 579 O O . SER A 1 75 ? 11.424 -0.279 -9.375 1.00 89.19 75 SER A O 1
ATOM 581 N N . TRP A 1 76 ? 11.910 -0.705 -7.208 1.00 84.50 76 TRP A N 1
ATOM 582 C CA . TRP A 1 76 ? 13.332 -1.006 -7.416 1.00 84.50 76 TRP A CA 1
ATOM 583 C C . TRP A 1 76 ? 13.549 -2.267 -8.271 1.00 84.50 76 TRP A C 1
ATOM 585 O O . TRP A 1 76 ? 13.298 -3.393 -7.827 1.00 84.50 76 TRP A O 1
ATOM 595 N N . GLY A 1 77 ? 14.131 -2.069 -9.457 1.00 70.38 77 GLY A N 1
ATOM 596 C CA . GLY A 1 77 ? 14.701 -3.122 -10.300 1.00 70.38 77 GLY A CA 1
ATOM 597 C C . GLY A 1 77 ? 13.688 -4.018 -11.028 1.00 70.38 77 GLY A C 1
ATOM 598 O O . GLY A 1 77 ? 12.493 -4.025 -10.754 1.00 70.38 77 GLY A O 1
ATOM 599 N N . SER A 1 78 ? 14.199 -4.859 -11.930 1.00 63.69 78 SER A N 1
ATOM 600 C CA . SER A 1 78 ? 13.438 -5.763 -12.816 1.00 63.69 78 SER A CA 1
ATOM 601 C C . SER A 1 78 ? 12.857 -7.018 -12.131 1.00 63.69 78 SER A C 1
ATOM 603 O O . SER A 1 78 ? 12.584 -8.027 -12.778 1.00 63.69 78 SER A O 1
ATOM 605 N N . THR A 1 79 ? 12.688 -7.003 -10.803 1.00 65.69 79 THR A N 1
ATOM 606 C CA . THR A 1 79 ? 12.402 -8.201 -9.980 1.00 65.69 79 THR A CA 1
ATOM 607 C C . THR A 1 79 ? 10.948 -8.317 -9.505 1.00 65.69 79 THR A C 1
ATOM 609 O O . THR A 1 79 ? 10.678 -8.868 -8.438 1.00 65.69 79 THR A O 1
ATOM 612 N N . ASN A 1 80 ? 9.985 -7.836 -10.298 1.00 86.69 80 ASN A N 1
ATOM 613 C CA . ASN A 1 80 ? 8.543 -7.906 -10.005 1.00 86.69 80 ASN A CA 1
ATOM 614 C C . ASN A 1 80 ? 8.101 -7.188 -8.711 1.00 86.69 80 ASN A C 1
ATOM 616 O O . ASN A 1 80 ? 7.040 -7.503 -8.174 1.00 86.69 80 ASN A O 1
ATOM 620 N N . VAL A 1 81 ? 8.859 -6.208 -8.203 1.00 92.06 81 VAL A N 1
ATOM 621 C CA . VAL A 1 81 ? 8.507 -5.493 -6.959 1.00 92.06 81 VAL A CA 1
ATOM 622 C C . VAL A 1 81 ? 7.140 -4.807 -7.067 1.00 92.06 81 VAL A C 1
ATOM 624 O O . VAL A 1 81 ? 6.286 -5.025 -6.205 1.00 92.06 81 VAL A O 1
ATOM 627 N N . GLY A 1 82 ? 6.895 -4.035 -8.132 1.00 93.31 82 GLY A N 1
ATOM 628 C CA . GLY A 1 82 ? 5.593 -3.410 -8.385 1.00 93.31 82 GLY A CA 1
ATOM 629 C C . GLY A 1 82 ? 4.452 -4.437 -8.467 1.00 93.31 82 GLY A C 1
ATOM 630 O O . GLY A 1 82 ? 3.539 -4.381 -7.640 1.00 93.31 82 GLY A O 1
ATOM 631 N N . PRO A 1 83 ? 4.510 -5.423 -9.386 1.00 94.81 83 PRO A N 1
ATOM 632 C CA . PRO A 1 83 ? 3.503 -6.483 -9.489 1.00 94.81 83 PRO A CA 1
ATOM 633 C C . PRO A 1 83 ? 3.222 -7.232 -8.177 1.00 94.81 83 PRO A C 1
ATOM 635 O O . PRO A 1 83 ? 2.059 -7.395 -7.812 1.00 94.81 83 PRO A O 1
ATOM 638 N N . ASN A 1 84 ? 4.255 -7.636 -7.430 1.00 96.12 84 ASN A N 1
ATOM 639 C CA . ASN A 1 84 ? 4.088 -8.344 -6.156 1.00 96.12 84 ASN A CA 1
ATOM 640 C C . ASN A 1 84 ? 3.424 -7.462 -5.092 1.00 96.12 84 ASN A C 1
ATOM 642 O O . ASN A 1 84 ? 2.598 -7.941 -4.317 1.00 96.12 84 ASN A O 1
ATOM 646 N N . THR A 1 85 ? 3.749 -6.169 -5.070 1.00 96.62 85 THR A N 1
ATOM 647 C CA . THR A 1 85 ? 3.129 -5.202 -4.155 1.00 96.62 85 THR A CA 1
ATOM 648 C C . THR A 1 85 ? 1.641 -5.039 -4.465 1.00 96.62 85 THR A C 1
ATOM 650 O O . THR A 1 85 ? 0.812 -5.112 -3.560 1.00 96.62 85 THR A O 1
ATOM 653 N N . ARG A 1 86 ? 1.268 -4.918 -5.746 1.00 97.06 86 ARG A N 1
ATOM 654 C CA . ARG A 1 86 ? -0.145 -4.854 -6.158 1.00 97.06 86 ARG A CA 1
ATOM 655 C C . ARG A 1 86 ? -0.894 -6.151 -5.866 1.00 97.06 86 ARG A C 1
ATOM 657 O O . ARG A 1 86 ? -2.026 -6.102 -5.398 1.00 97.06 86 ARG A O 1
ATOM 664 N N . ALA A 1 87 ? -0.258 -7.304 -6.067 1.00 97.81 87 ALA A N 1
ATOM 665 C CA . ALA A 1 87 ? -0.828 -8.590 -5.674 1.00 97.81 87 ALA A CA 1
ATOM 666 C C . ALA A 1 87 ? -1.075 -8.657 -4.155 1.00 97.81 87 ALA A C 1
ATOM 668 O O . ALA A 1 87 ? -2.144 -9.086 -3.727 1.00 97.81 87 ALA A O 1
ATOM 669 N N . ALA A 1 88 ? -0.146 -8.162 -3.333 1.00 98.19 88 ALA A N 1
ATOM 670 C CA . ALA A 1 88 ? -0.335 -8.086 -1.885 1.00 98.19 88 ALA A CA 1
ATOM 671 C C . ALA A 1 88 ? -1.523 -7.182 -1.494 1.00 98.19 88 ALA A C 1
ATOM 673 O O . ALA A 1 88 ? -2.327 -7.562 -0.637 1.00 98.19 88 ALA A O 1
ATOM 674 N N . ILE A 1 89 ? -1.700 -6.040 -2.172 1.00 97.94 89 ILE A N 1
ATOM 675 C CA . ILE A 1 89 ? -2.881 -5.172 -2.011 1.00 97.94 89 ILE A CA 1
ATOM 676 C C . ILE A 1 89 ? -4.159 -5.934 -2.393 1.00 97.94 89 ILE A C 1
ATOM 678 O O . ILE A 1 89 ? -5.110 -5.956 -1.613 1.00 97.94 89 ILE A O 1
ATOM 682 N N . ALA A 1 90 ? -4.160 -6.634 -3.533 1.00 98.25 90 ALA A N 1
ATOM 683 C CA . ALA A 1 90 ? -5.298 -7.432 -3.994 1.00 98.25 90 ALA A CA 1
ATOM 684 C C . ALA A 1 90 ? -5.704 -8.508 -2.973 1.00 98.25 90 ALA A C 1
ATOM 686 O O . ALA A 1 90 ? -6.877 -8.628 -2.626 1.00 98.25 90 ALA A O 1
ATOM 687 N N . THR A 1 91 ? -4.735 -9.249 -2.424 1.00 98.25 91 THR A N 1
ATOM 688 C CA . THR A 1 91 ? -4.999 -10.268 -1.388 1.00 98.25 91 THR A CA 1
ATOM 689 C C . THR A 1 91 ? -5.521 -9.679 -0.075 1.00 98.25 91 THR A C 1
ATOM 691 O O . THR A 1 91 ? -6.105 -10.393 0.738 1.00 98.25 91 THR A O 1
ATOM 694 N N . SER A 1 92 ? -5.345 -8.372 0.126 1.00 98.38 92 SER A N 1
ATOM 695 C CA . SER A 1 92 ? -5.803 -7.643 1.308 1.00 98.38 92 SER A CA 1
ATOM 696 C C . SER A 1 92 ? -7.129 -6.896 1.080 1.00 98.38 92 SER A C 1
ATOM 698 O O . SER A 1 92 ? -7.624 -6.245 2.001 1.00 98.38 92 SER A O 1
ATOM 700 N N . ALA A 1 93 ? -7.737 -7.009 -0.109 1.00 97.94 93 ALA A N 1
ATOM 701 C CA . ALA A 1 93 ? -8.918 -6.243 -0.518 1.00 97.94 93 ALA A CA 1
ATOM 702 C C . ALA A 1 93 ? -10.119 -6.383 0.431 1.00 97.94 93 ALA A C 1
ATOM 704 O O . ALA A 1 93 ? -10.801 -5.397 0.704 1.00 97.94 93 ALA A O 1
ATOM 705 N N . ASP A 1 94 ? -10.358 -7.575 0.982 1.00 98.38 94 ASP A N 1
ATOM 706 C CA . ASP A 1 94 ? -11.477 -7.812 1.905 1.00 98.38 94 ASP A CA 1
ATOM 707 C C . ASP A 1 94 ? -11.339 -7.034 3.219 1.00 98.38 94 ASP A C 1
ATOM 709 O O . ASP A 1 94 ? -12.342 -6.693 3.839 1.00 98.38 94 ASP A O 1
ATOM 713 N N . ARG A 1 95 ? -10.106 -6.705 3.625 1.00 98.19 95 ARG A N 1
ATOM 714 C CA . ARG A 1 95 ? -9.834 -5.841 4.783 1.00 98.19 95 ARG A CA 1
ATOM 715 C C . ARG A 1 95 ? -9.851 -4.358 4.424 1.00 98.19 95 ARG A C 1
ATOM 717 O O . ARG A 1 95 ? -10.167 -3.541 5.278 1.00 98.19 95 ARG A O 1
ATOM 724 N N . LEU A 1 96 ? -9.524 -4.011 3.177 1.00 97.75 96 LEU A N 1
ATOM 725 C CA . LEU A 1 96 ? -9.568 -2.633 2.683 1.00 97.75 96 LEU A CA 1
ATOM 726 C C . LEU A 1 96 ? -11.005 -2.138 2.492 1.00 97.75 96 LEU A C 1
ATOM 728 O O . LEU A 1 96 ? -11.322 -1.036 2.925 1.00 97.75 96 LEU A O 1
ATOM 732 N N . ARG A 1 97 ? -11.881 -2.950 1.883 1.00 98.25 97 ARG A N 1
ATOM 733 C CA . ARG A 1 97 ? -13.248 -2.541 1.507 1.00 98.25 97 ARG A CA 1
ATOM 734 C C . ARG A 1 97 ? -14.054 -1.895 2.641 1.00 98.25 97 ARG A C 1
ATOM 736 O O . ARG A 1 97 ? -14.596 -0.824 2.389 1.00 98.25 97 ARG A O 1
ATOM 743 N N . PRO A 1 98 ? -14.126 -2.459 3.863 1.00 97.44 98 PRO A N 1
ATOM 744 C CA . PRO A 1 98 ? -14.912 -1.851 4.939 1.00 97.44 98 PRO A CA 1
ATOM 745 C C . PRO A 1 98 ? -14.411 -0.461 5.345 1.00 97.44 98 PRO A C 1
ATOM 747 O O . PRO A 1 98 ? -15.190 0.375 5.784 1.00 97.44 98 PRO A O 1
ATOM 750 N N . MET A 1 99 ? -13.119 -0.167 5.164 1.00 96.56 99 MET A N 1
ATOM 751 C CA . MET A 1 99 ? -12.573 1.153 5.498 1.00 96.56 99 MET A CA 1
ATOM 752 C C . MET A 1 99 ? -13.084 2.260 4.565 1.00 96.56 99 MET A C 1
ATOM 754 O O . MET A 1 99 ? -13.005 3.428 4.927 1.00 96.56 99 MET A O 1
ATOM 758 N N . ALA A 1 100 ? -13.660 1.920 3.405 1.00 96.88 100 ALA A N 1
ATOM 759 C CA . ALA A 1 100 ? -14.341 2.883 2.540 1.00 96.88 100 ALA A CA 1
ATOM 760 C C . ALA A 1 100 ? -15.675 3.390 3.124 1.00 96.88 100 ALA A C 1
ATOM 762 O O . ALA A 1 100 ? -16.272 4.318 2.571 1.00 96.88 100 ALA A O 1
ATOM 763 N N . ASP A 1 101 ? -16.170 2.820 4.225 1.00 95.69 101 ASP A N 1
ATOM 764 C CA . ASP A 1 101 ? -17.332 3.369 4.931 1.00 95.69 101 ASP A CA 1
ATOM 765 C C . ASP A 1 101 ? -17.014 4.736 5.555 1.00 95.69 101 ASP A C 1
ATOM 767 O O . ASP A 1 101 ? -17.903 5.586 5.628 1.00 95.69 101 ASP A O 1
ATOM 771 N N . ASP A 1 102 ? -15.744 4.982 5.902 1.00 94.75 102 ASP A N 1
ATOM 772 C CA . ASP A 1 102 ? -15.234 6.301 6.274 1.00 94.75 102 ASP A CA 1
ATOM 773 C C . ASP A 1 102 ? -15.135 7.195 5.017 1.00 94.75 102 ASP A C 1
ATOM 775 O O . ASP A 1 102 ? -14.338 6.906 4.115 1.00 94.75 102 ASP A O 1
ATOM 779 N N . PRO A 1 103 ? -15.925 8.285 4.920 1.00 95.62 103 PRO A N 1
ATOM 780 C CA . PRO A 1 103 ? -15.927 9.161 3.751 1.00 95.62 103 PRO A CA 1
ATOM 781 C C . PRO A 1 103 ? -14.572 9.802 3.451 1.00 95.62 103 PRO A C 1
ATOM 783 O O . PRO A 1 103 ? -14.311 10.120 2.293 1.00 95.62 103 PRO A O 1
ATOM 786 N N . GLU A 1 104 ? -13.723 9.992 4.462 1.00 93.06 104 GLU A N 1
ATOM 787 C CA . GLU A 1 104 ? -12.397 10.579 4.271 1.00 93.06 104 GLU A CA 1
ATOM 788 C C . GLU A 1 104 ? -11.405 9.575 3.680 1.00 93.06 104 GLU A C 1
ATOM 790 O O . GLU A 1 104 ? -10.548 9.945 2.883 1.00 93.06 104 GLU A O 1
ATOM 795 N N . LEU A 1 105 ? -11.529 8.292 4.034 1.00 95.81 105 LEU A N 1
ATOM 796 C CA . LEU A 1 105 ? -10.643 7.239 3.528 1.00 95.81 105 LEU A CA 1
ATOM 797 C C . LEU A 1 105 ? -11.115 6.680 2.185 1.00 95.81 105 LEU A C 1
ATOM 799 O O . LEU A 1 105 ? -10.299 6.187 1.403 1.00 95.81 105 LEU A O 1
ATOM 803 N N . ARG A 1 106 ? -12.420 6.758 1.898 1.00 97.31 106 ARG A N 1
ATOM 804 C CA . ARG A 1 106 ? -13.048 6.184 0.700 1.00 97.31 106 ARG A CA 1
ATOM 805 C C . ARG A 1 106 ? -12.291 6.460 -0.604 1.00 97.31 106 ARG A C 1
ATOM 807 O O . ARG A 1 106 ? -12.049 5.488 -1.317 1.00 97.31 106 ARG A O 1
ATOM 814 N N . PRO A 1 107 ? -11.874 7.699 -0.935 1.00 97.75 107 PRO A N 1
ATOM 815 C CA . PRO A 1 107 ? -11.192 7.960 -2.203 1.00 97.75 107 PRO A CA 1
ATOM 816 C C . PRO A 1 107 ? -9.877 7.182 -2.337 1.00 97.75 107 PRO A C 1
ATOM 818 O O . PRO A 1 107 ? -9.598 6.608 -3.391 1.00 97.75 107 PRO A O 1
ATOM 821 N N . VAL A 1 108 ? -9.101 7.111 -1.249 1.00 97.94 108 VAL A N 1
ATOM 822 C CA . VAL A 1 108 ? -7.822 6.393 -1.209 1.00 97.94 108 VAL A CA 1
ATOM 823 C C . VAL A 1 108 ? -8.055 4.887 -1.278 1.00 97.94 108 VAL A C 1
ATOM 825 O O . VAL A 1 108 ? -7.412 4.205 -2.073 1.00 97.94 108 VAL A O 1
ATOM 828 N N . ILE A 1 109 ? -9.011 4.359 -0.506 1.00 98.31 109 ILE A N 1
ATOM 829 C CA . ILE A 1 109 ? -9.354 2.929 -0.517 1.00 98.31 109 ILE A CA 1
ATOM 830 C C . ILE A 1 109 ? -9.823 2.485 -1.907 1.00 98.31 109 ILE A C 1
ATOM 832 O O . ILE A 1 109 ? -9.346 1.473 -2.420 1.00 98.31 109 ILE A O 1
ATOM 836 N N . ASP A 1 110 ? -10.699 3.254 -2.551 1.00 98.31 110 ASP A N 1
ATOM 837 C CA . ASP A 1 110 ? -11.185 2.956 -3.899 1.00 98.31 110 ASP A CA 1
ATOM 838 C C . ASP A 1 110 ? -10.049 2.937 -4.928 1.00 98.31 110 ASP A C 1
ATOM 840 O O . ASP A 1 110 ? -10.032 2.089 -5.823 1.00 98.31 110 ASP A O 1
ATOM 844 N N . ALA A 1 111 ? -9.090 3.859 -4.818 1.00 98.00 111 ALA A N 1
ATOM 845 C CA . ALA A 1 111 ? -7.930 3.884 -5.697 1.00 98.00 111 ALA A CA 1
ATOM 846 C C . ALA A 1 111 ? -6.979 2.703 -5.423 1.00 98.00 111 ALA A C 1
ATOM 848 O O . ALA A 1 111 ? -6.561 2.031 -6.367 1.00 98.00 111 ALA A O 1
ATOM 849 N N . LEU A 1 112 ? -6.721 2.365 -4.153 1.00 98.12 112 LEU A N 1
ATOM 850 C CA . LEU A 1 112 ? -5.934 1.187 -3.769 1.00 98.12 112 LEU A CA 1
ATOM 851 C C . LEU A 1 112 ? -6.541 -0.112 -4.318 1.00 98.12 112 LEU A C 1
ATOM 853 O O . LEU A 1 112 ? -5.818 -0.960 -4.837 1.00 98.12 112 LEU A O 1
ATOM 857 N N . LEU A 1 113 ? -7.866 -0.260 -4.258 1.00 98.12 113 LEU A N 1
ATOM 858 C CA . LEU A 1 113 ? -8.569 -1.441 -4.766 1.00 98.12 113 LEU A CA 1
ATOM 859 C C . LEU A 1 113 ? -8.509 -1.577 -6.297 1.00 98.12 113 LEU A C 1
ATOM 861 O O . LEU A 1 113 ? -8.673 -2.684 -6.803 1.00 98.12 113 LEU A O 1
ATOM 865 N N . ARG A 1 114 ? -8.255 -0.486 -7.033 1.00 97.56 114 ARG A N 1
ATOM 866 C CA . ARG A 1 114 ? -8.101 -0.491 -8.501 1.00 97.56 114 ARG A CA 1
ATOM 867 C C . ARG A 1 114 ? -6.666 -0.742 -8.965 1.00 97.56 114 ARG A C 1
ATOM 869 O O . ARG A 1 114 ? -6.476 -1.058 -10.136 1.00 97.56 114 ARG A O 1
ATOM 876 N N . LEU A 1 115 ? -5.667 -0.623 -8.083 1.00 95.06 115 LEU A N 1
ATOM 877 C CA . LEU A 1 115 ? -4.251 -0.806 -8.438 1.00 95.06 115 LEU A CA 1
ATOM 878 C C . LEU A 1 115 ? -3.951 -2.117 -9.180 1.00 95.06 115 LEU A C 1
ATOM 880 O O . LEU A 1 115 ? -3.209 -2.053 -10.159 1.00 95.06 115 LEU A O 1
ATOM 884 N N . PRO A 1 116 ? -4.469 -3.292 -8.762 1.00 94.00 116 PRO A N 1
ATOM 885 C CA . PRO A 1 116 ? -4.128 -4.555 -9.416 1.00 94.00 116 PRO A CA 1
ATOM 886 C C . PRO A 1 116 ? -4.531 -4.602 -10.894 1.00 94.00 116 PRO A C 1
ATOM 888 O O . PRO A 1 116 ? -3.790 -5.164 -11.699 1.00 94.00 116 PRO A O 1
ATOM 891 N N . ASP A 1 117 ? -5.658 -3.975 -11.235 1.00 94.62 117 ASP A N 1
ATOM 892 C CA . ASP A 1 117 ? -6.256 -4.032 -12.570 1.00 94.62 117 ASP A CA 1
ATOM 893 C C . ASP A 1 117 ? -5.871 -2.832 -13.445 1.00 94.62 117 ASP A C 1
ATOM 895 O O . ASP A 1 117 ? -5.752 -2.965 -14.662 1.00 94.62 117 ASP A O 1
ATOM 899 N N . ASN A 1 118 ? -5.683 -1.651 -12.844 1.00 94.94 118 ASN A N 1
ATOM 900 C CA . ASN A 1 118 ? -5.405 -0.412 -13.567 1.00 94.94 118 ASN A CA 1
ATOM 901 C C . ASN A 1 118 ? -4.382 0.474 -12.824 1.00 94.94 118 ASN A C 1
ATOM 903 O O . ASN A 1 118 ? -4.742 1.517 -12.266 1.00 94.94 118 ASN A O 1
ATOM 907 N N . PRO A 1 119 ? -3.102 0.056 -12.776 1.00 93.62 119 PRO A N 1
ATOM 908 C CA . PRO A 1 119 ? -2.095 0.655 -11.903 1.00 93.62 119 PRO A CA 1
ATOM 909 C C . PRO A 1 119 ? -1.790 2.122 -12.215 1.00 93.62 119 PRO A C 1
ATOM 911 O O . PRO A 1 119 ? -1.656 2.909 -11.284 1.00 93.62 119 PRO A O 1
ATOM 914 N N . GLU A 1 120 ? -1.713 2.511 -13.490 1.00 93.38 120 GLU A N 1
ATOM 915 C CA . GLU A 1 120 ? -1.395 3.891 -13.890 1.00 93.38 120 GLU A CA 1
ATOM 916 C C . GLU A 1 120 ? -2.518 4.868 -13.509 1.00 93.38 120 GLU A C 1
ATOM 918 O O . GLU A 1 120 ? -2.275 5.924 -12.918 1.00 93.38 120 GLU A O 1
ATOM 923 N N . GLN A 1 121 ? -3.773 4.499 -13.794 1.00 94.38 121 GLN A N 1
ATOM 924 C CA . GLN A 1 121 ? -4.924 5.329 -13.441 1.00 94.38 121 GLN A CA 1
ATOM 925 C C . GLN A 1 121 ? -5.116 5.404 -11.923 1.00 94.38 121 GLN A C 1
ATOM 927 O O . GLN A 1 121 ? -5.398 6.477 -11.390 1.00 94.38 121 GLN A O 1
ATOM 932 N N . ALA A 1 122 ? -4.953 4.278 -11.222 1.00 95.81 122 ALA A N 1
ATOM 933 C CA . ALA A 1 122 ? -5.038 4.234 -9.769 1.00 95.81 122 ALA A CA 1
ATOM 934 C C . ALA A 1 122 ? -3.942 5.085 -9.111 1.00 95.81 122 ALA A C 1
ATOM 936 O O . ALA A 1 122 ? -4.246 5.853 -8.205 1.00 95.81 122 ALA A O 1
ATOM 937 N N . ALA A 1 123 ? -2.700 5.019 -9.598 1.00 94.50 123 ALA A N 1
ATOM 938 C CA . ALA A 1 123 ? -1.610 5.859 -9.106 1.00 94.50 123 ALA A CA 1
ATOM 939 C C . ALA A 1 123 ? -1.861 7.348 -9.356 1.00 94.50 123 ALA A C 1
ATOM 941 O O . ALA A 1 123 ? -1.661 8.145 -8.450 1.00 94.50 123 ALA A O 1
ATOM 942 N N . THR A 1 124 ? -2.385 7.715 -10.529 1.00 95.25 124 THR A N 1
ATOM 943 C CA . THR A 1 124 ? -2.777 9.105 -10.825 1.00 95.25 124 THR A CA 1
ATOM 944 C C . THR A 1 124 ? -3.815 9.618 -9.822 1.00 95.25 124 THR A C 1
ATOM 946 O O . THR A 1 124 ? -3.700 10.735 -9.322 1.00 95.25 124 THR A O 1
ATOM 949 N N . ALA A 1 125 ? -4.819 8.794 -9.499 1.00 95.75 125 ALA A N 1
ATOM 950 C CA . ALA A 1 125 ? -5.827 9.141 -8.501 1.00 95.75 125 ALA A CA 1
ATOM 951 C 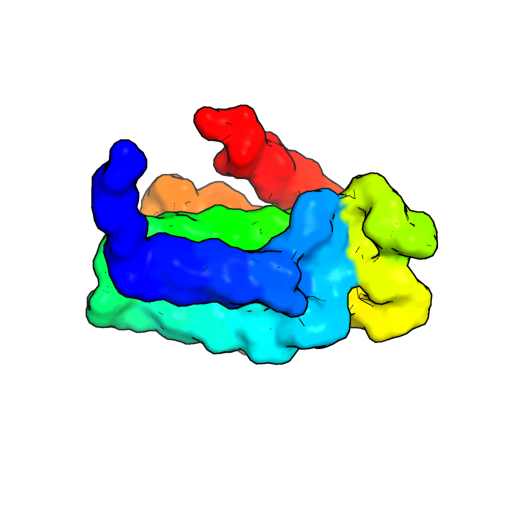C . ALA A 1 125 ? -5.230 9.244 -7.089 1.00 95.75 125 ALA A C 1
ATOM 953 O O . ALA A 1 125 ? -5.581 10.162 -6.361 1.00 95.75 125 ALA A O 1
ATOM 954 N N . LEU A 1 126 ? -4.326 8.332 -6.714 1.00 96.00 126 LEU A N 1
ATOM 955 C CA . LEU A 1 126 ? -3.645 8.367 -5.418 1.00 96.00 126 LEU A CA 1
ATOM 956 C C . LEU A 1 126 ? -2.770 9.614 -5.271 1.00 96.00 126 LEU A C 1
ATOM 958 O O . LEU A 1 126 ? -2.873 10.271 -4.246 1.00 96.00 126 LEU A O 1
ATOM 962 N N . SER A 1 127 ? -1.968 9.973 -6.280 1.00 93.69 127 SER A N 1
ATOM 963 C CA . SER A 1 127 ? -1.135 11.185 -6.255 1.00 93.69 127 SER A CA 1
ATOM 964 C C . SER A 1 127 ? -1.967 12.441 -6.000 1.00 93.69 127 SER A C 1
ATOM 966 O O . SER A 1 127 ? -1.636 13.228 -5.124 1.00 93.69 127 SER A O 1
ATOM 968 N N . ALA A 1 128 ? -3.116 12.572 -6.670 1.00 93.44 128 ALA A N 1
ATOM 969 C CA . ALA A 1 128 ? -4.025 13.700 -6.464 1.00 93.44 128 ALA A CA 1
ATOM 970 C C . ALA A 1 128 ? -4.647 13.771 -5.054 1.00 93.44 128 ALA A C 1
ATOM 972 O O . ALA A 1 128 ? -5.219 14.798 -4.708 1.00 93.44 128 ALA A O 1
ATOM 973 N N . LEU A 1 129 ? -4.586 12.689 -4.270 1.00 92.31 129 LEU A N 1
ATOM 974 C CA . LEU A 1 129 ? -5.150 12.602 -2.918 1.00 92.31 129 LEU A CA 1
ATOM 975 C C . LEU A 1 129 ? -4.105 12.775 -1.807 1.00 92.31 129 LEU A C 1
ATOM 977 O O . LEU A 1 129 ? -4.502 12.943 -0.659 1.00 92.31 129 LEU A O 1
ATOM 981 N N . VAL A 1 130 ? -2.808 12.674 -2.122 1.00 84.81 130 VAL A N 1
ATOM 982 C CA . VAL A 1 130 ? -1.707 12.740 -1.138 1.00 84.81 130 VAL A CA 1
ATOM 983 C C . VAL A 1 130 ? -0.796 13.962 -1.310 1.00 84.81 130 VAL A C 1
ATOM 985 O O . VAL A 1 130 ? 0.103 14.156 -0.501 1.00 84.81 130 VAL A O 1
ATOM 988 N N . ASP A 1 131 ? -1.011 14.765 -2.356 1.00 67.62 131 ASP A N 1
ATOM 989 C CA . ASP A 1 131 ? -0.292 16.026 -2.612 1.00 67.62 131 ASP A CA 1
ATOM 990 C C . ASP A 1 131 ? -0.950 17.264 -1.937 1.00 67.62 131 ASP A C 1
ATOM 992 O O . ASP A 1 131 ? -0.467 18.382 -2.131 1.00 67.62 131 ASP A O 1
ATOM 996 N N . ASP A 1 132 ? -2.020 17.077 -1.147 1.00 41.81 132 ASP A N 1
ATOM 997 C CA . ASP A 1 132 ? -2.754 18.106 -0.366 1.00 41.81 132 ASP A CA 1
ATOM 998 C C . ASP A 1 132 ? -2.441 18.018 1.144 1.00 41.81 132 ASP A C 1
ATOM 1000 O O . ASP A 1 132 ? -2.380 19.084 1.809 1.00 41.81 132 ASP A O 1
#

Radius of gyration: 13.97 Å; chains: 1; bounding box: 36×29×35 Å